Protein AF-A0A7V4JQ71-F1 (afdb_monomer)

pLDDT: mean 85.67, std 14.23, range [43.62, 97.62]

Secondary structure (DSSP, 8-state):
--SEEEETTEEEEEES----TTSBPPP---EE-S------HHHHHHHTTS-TT--EEEEES--HHHHHHHHTTT--SSEEEEE-TTT-HHHHHHT-EETTTTEEPSEEEEE-TTSBEEEEEE-SBTTSPP-HHHHHHHHHTT-

InterPro domains:
  IPR002065 Thiol peroxidase Tpx [NF001808] (31-140)
  IPR002065 Thiol peroxidase Tpx [cd03014] (20-138)
  IPR013740 Redoxin [PF08534] (33-136)
  IPR013766 Thioredoxin domain [PS51352] (1-143)
  IPR036249 Thioredoxin-like superfamily [SSF52833] (4-137)
  IPR050455 Thiol Peroxidase Tpx Subfamily [PTHR43110] (31-142)

Radius of gyration: 14.76 Å; Cα contacts (8 Å, |Δi|>4): 278; chains: 1; bounding box: 35×32×36 Å

Organism: NCBI:txid1295609

Mean predicted aligned error: 5.79 Å

Foldseek 3Di:
DDQWAAEVNHIWGWAADDDDFFDFADDFDWAFDPQQQAAPPPLVVLVVPDDPPDAAEAEKQDDPVVVNVRSVVHGHRGYTYTHCNPPVGNSRHHRQQTPVPRIGFDKDWDAAPVRGTHDIDGHRYRPDHDDSVVNSVSVVVRD

Structure (mmCIF, N/CA/C/O backbone):
data_AF-A0A7V4JQ71-F1
#
_entry.id   AF-A0A7V4JQ71-F1
#
loop_
_atom_site.group_PDB
_atom_site.id
_atom_site.type_symbol
_atom_site.label_atom_id
_atom_site.label_alt_id
_atom_site.label_comp_id
_atom_site.label_asym_id
_atom_site.label_entity_id
_atom_site.label_seq_id
_atom_site.pdbx_PDB_ins_code
_atom_site.Cartn_x
_atom_site.Cartn_y
_atom_site.Cartn_z
_atom_site.occupancy
_atom_site.B_iso_or_equiv
_atom_site.auth_seq_id
_atom_site.auth_comp_id
_atom_site.auth_asym_id
_atom_site.auth_atom_id
_atom_site.pdbx_PDB_model_num
ATOM 1 N N . MET A 1 1 ? -1.756 12.437 -4.250 1.00 79.81 1 MET A N 1
ATOM 2 C CA . MET A 1 1 ? -0.695 11.439 -4.505 1.00 79.81 1 MET A CA 1
ATOM 3 C C . MET A 1 1 ? 0.311 11.892 -5.562 1.00 79.81 1 MET A C 1
ATOM 5 O O . MET A 1 1 ? -0.052 12.719 -6.399 1.00 79.81 1 MET A O 1
ATOM 9 N N . ALA A 1 2 ? 1.544 11.372 -5.516 1.00 80.56 2 ALA A N 1
ATOM 10 C CA . ALA A 1 2 ? 2.593 11.596 -6.520 1.00 80.56 2 ALA A CA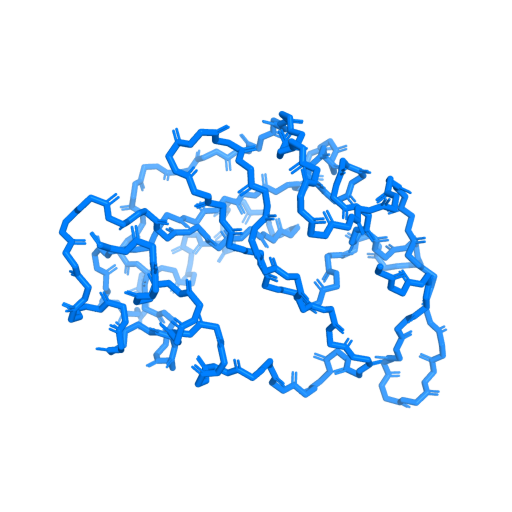 1
ATOM 11 C C . ALA A 1 2 ? 2.335 10.793 -7.814 1.00 80.56 2 ALA A C 1
ATOM 13 O O . ALA A 1 2 ? 1.534 9.864 -7.804 1.00 80.56 2 ALA A O 1
ATOM 14 N N . ARG A 1 3 ? 2.989 11.170 -8.925 1.00 90.06 3 ARG A N 1
ATOM 15 C CA . ARG A 1 3 ? 2.986 10.417 -10.203 1.00 90.06 3 ARG A CA 1
ATOM 16 C C . ARG A 1 3 ? 4.333 9.786 -10.548 1.00 90.06 3 ARG A C 1
ATOM 18 O O . ARG A 1 3 ? 4.428 9.042 -11.514 1.00 90.06 3 ARG A O 1
ATOM 25 N N . VAL A 1 4 ? 5.360 10.125 -9.783 1.00 92.50 4 VAL A N 1
ATOM 26 C CA . VAL A 1 4 ? 6.725 9.653 -9.971 1.00 92.50 4 VAL A CA 1
ATOM 27 C C . VAL A 1 4 ? 7.274 9.322 -8.595 1.00 92.50 4 VAL A C 1
ATOM 29 O O . VAL A 1 4 ? 7.006 10.044 -7.630 1.00 92.50 4 VAL A O 1
ATOM 32 N N . VAL A 1 5 ? 8.011 8.227 -8.527 1.00 95.00 5 VAL A N 1
ATOM 33 C CA . VAL A 1 5 ? 8.832 7.820 -7.384 1.00 95.00 5 VAL A CA 1
ATOM 34 C C . VAL A 1 5 ? 10.227 7.511 -7.897 1.00 95.00 5 VAL A C 1
ATOM 36 O O . VAL A 1 5 ? 10.412 7.294 -9.088 1.00 95.00 5 VAL A O 1
ATOM 39 N N . ASN A 1 6 ? 11.208 7.484 -7.012 1.00 95.06 6 ASN A N 1
ATOM 40 C CA . ASN A 1 6 ? 12.586 7.200 -7.358 1.00 95.06 6 ASN A CA 1
ATOM 41 C C . ASN A 1 6 ? 12.978 5.799 -6.888 1.00 95.06 6 ASN A C 1
ATOM 43 O O . ASN A 1 6 ? 12.526 5.326 -5.840 1.00 95.06 6 ASN A O 1
ATOM 47 N N . PHE A 1 7 ? 13.842 5.152 -7.662 1.00 93.25 7 PHE A N 1
ATOM 48 C CA . PHE A 1 7 ? 14.583 3.973 -7.245 1.00 93.25 7 PHE A CA 1
ATOM 49 C C . PHE A 1 7 ? 16.072 4.250 -7.411 1.00 93.25 7 PHE A C 1
ATOM 51 O O . PHE A 1 7 ? 16.572 4.367 -8.535 1.00 93.25 7 PHE A O 1
ATOM 58 N N . GLN A 1 8 ? 16.768 4.392 -6.283 1.00 92.50 8 GLN A N 1
ATOM 59 C CA . GLN A 1 8 ? 18.182 4.778 -6.253 1.00 92.50 8 GLN A CA 1
ATOM 60 C C . GLN A 1 8 ? 18.437 6.074 -7.043 1.00 92.50 8 GLN A C 1
ATOM 62 O O . GLN A 1 8 ? 19.388 6.176 -7.816 1.00 92.50 8 GLN A O 1
ATOM 67 N N . GLY A 1 9 ? 17.542 7.055 -6.885 1.00 92.38 9 GLY A N 1
ATOM 68 C CA . GLY A 1 9 ? 17.611 8.339 -7.589 1.00 92.38 9 GLY A CA 1
ATOM 69 C C . GLY A 1 9 ? 17.117 8.333 -9.042 1.00 92.38 9 GLY A C 1
ATOM 70 O O . GLY A 1 9 ? 16.970 9.411 -9.615 1.00 92.38 9 GLY A O 1
ATOM 71 N N . ASN A 1 10 ? 16.809 7.173 -9.632 1.00 94.94 10 ASN A N 1
ATOM 72 C CA . ASN A 1 10 ? 16.232 7.103 -10.977 1.00 94.94 10 ASN A CA 1
ATOM 73 C C . ASN A 1 10 ? 14.706 7.258 -10.917 1.00 94.94 10 ASN A C 1
ATOM 75 O O . ASN A 1 10 ? 14.071 6.509 -10.169 1.00 94.94 10 ASN A O 1
ATOM 79 N N . PRO A 1 11 ? 14.101 8.176 -11.690 1.00 96.31 11 PRO A N 1
ATOM 80 C CA . PRO A 1 11 ? 12.657 8.375 -11.679 1.00 96.31 11 PRO A CA 1
ATOM 81 C C . PRO A 1 11 ? 11.925 7.205 -12.347 1.00 96.31 11 PRO A C 1
ATOM 83 O O . PRO A 1 11 ? 12.343 6.708 -13.390 1.00 96.31 11 PRO A O 1
ATOM 86 N N . LEU A 1 12 ? 10.805 6.807 -11.750 1.00 96.38 12 LEU A N 1
ATOM 87 C CA . LEU A 1 12 ? 9.900 5.749 -12.191 1.00 96.38 12 LEU A CA 1
ATOM 88 C C . LEU A 1 12 ? 8.456 6.251 -12.168 1.00 96.38 12 LEU A C 1
ATOM 90 O O . LEU A 1 12 ? 8.047 6.979 -11.256 1.00 96.38 12 LEU A O 1
ATOM 94 N N . THR A 1 13 ? 7.672 5.842 -13.158 1.00 96.69 13 THR A N 1
ATOM 95 C CA . THR A 1 13 ? 6.328 6.362 -13.404 1.00 96.69 13 THR A CA 1
ATOM 96 C C . THR A 1 13 ? 5.276 5.534 -12.679 1.00 96.69 13 THR A C 1
ATOM 98 O O . THR A 1 13 ? 5.223 4.312 -12.810 1.00 96.69 13 THR A O 1
ATOM 101 N N . LEU A 1 14 ? 4.383 6.209 -11.953 1.00 95.62 14 LEU A N 1
ATOM 102 C CA . LEU A 1 14 ? 3.202 5.585 -11.364 1.00 95.62 14 LEU A CA 1
ATOM 103 C C . LEU A 1 14 ? 2.001 5.681 -12.304 1.00 95.62 14 LEU A C 1
ATOM 105 O O . LEU A 1 14 ? 1.678 6.762 -12.808 1.00 95.62 14 LEU A O 1
ATOM 109 N N . VAL A 1 15 ? 1.300 4.564 -12.477 1.00 94.31 15 VAL A N 1
ATOM 110 C CA . VAL A 1 15 ? 0.065 4.468 -13.262 1.00 94.31 15 VAL A CA 1
ATOM 111 C C . VAL A 1 15 ? -1.135 4.174 -12.372 1.00 94.31 15 VAL A C 1
ATOM 113 O O . VAL A 1 15 ? -1.007 3.628 -11.278 1.00 94.31 15 VAL A O 1
ATOM 116 N N . GLY A 1 16 ? -2.317 4.552 -12.862 1.00 90.50 16 GLY A N 1
ATOM 117 C CA . GLY A 1 16 ? -3.586 4.353 -12.172 1.00 90.50 16 GLY A CA 1
ATOM 118 C C . GLY A 1 16 ? -4.257 5.645 -11.706 1.00 90.50 16 GLY A C 1
ATOM 119 O O . GLY A 1 16 ? -3.902 6.756 -12.120 1.00 90.50 16 GLY A O 1
ATOM 120 N N . LYS A 1 17 ? -5.285 5.500 -10.865 1.00 90.06 17 LYS A N 1
ATOM 121 C CA . LYS A 1 17 ? -6.086 6.631 -10.374 1.00 90.06 17 LYS A CA 1
ATOM 122 C C . LYS A 1 17 ? -5.321 7.429 -9.319 1.00 90.06 17 LYS A C 1
ATOM 124 O O . LYS A 1 17 ? -4.706 6.882 -8.414 1.00 90.06 17 LYS A O 1
ATOM 129 N N . LYS A 1 18 ? -5.402 8.759 -9.397 1.00 91.00 18 LYS A N 1
ATOM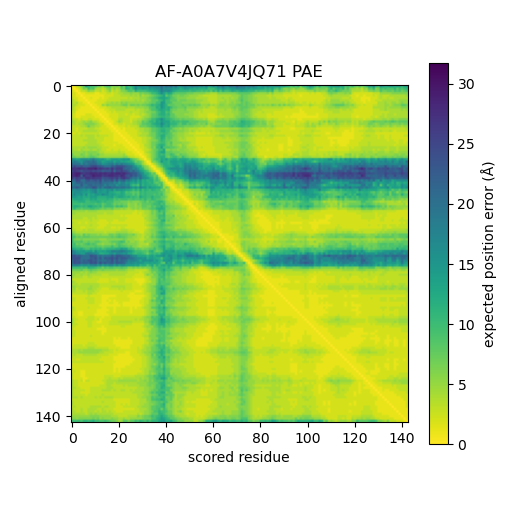 130 C CA . LYS A 1 18 ? -4.811 9.650 -8.390 1.00 91.00 18 LYS A CA 1
ATOM 131 C C . LYS A 1 18 ? -5.787 9.832 -7.230 1.00 91.00 18 LYS A C 1
ATOM 133 O O . LYS A 1 18 ? -6.702 10.642 -7.340 1.00 91.00 18 LYS A O 1
ATOM 138 N N . LEU A 1 19 ? -5.542 9.130 -6.130 1.00 95.06 19 LEU A N 1
ATOM 139 C CA . LEU A 1 19 ? -6.348 9.239 -4.915 1.00 95.06 19 LEU A CA 1
ATOM 140 C C . LEU A 1 19 ? -5.924 10.427 -4.032 1.00 95.06 19 LEU A C 1
ATOM 142 O O . LEU A 1 19 ? -4.767 10.893 -4.056 1.00 95.06 19 LEU A O 1
ATOM 146 N N . LYS A 1 20 ? -6.878 10.914 -3.238 1.00 95.56 20 LYS A N 1
ATOM 147 C CA . LYS A 1 20 ? -6.686 11.887 -2.155 1.00 95.56 20 LYS A CA 1
ATOM 148 C C . LYS A 1 20 ? -7.432 11.437 -0.895 1.00 95.56 20 LYS A C 1
ATOM 150 O O . LYS A 1 20 ? -8.372 10.652 -0.948 1.00 95.56 20 LYS A O 1
ATOM 155 N N . VAL A 1 21 ? -6.998 11.960 0.249 1.00 96.00 21 VAL A N 1
ATOM 156 C CA . VAL A 1 21 ? -7.717 11.789 1.518 1.00 96.00 21 VAL A CA 1
ATOM 157 C C . VAL A 1 21 ? -9.142 12.333 1.365 1.00 96.00 21 VAL A C 1
ATOM 159 O O . VAL A 1 21 ? -9.336 13.410 0.798 1.00 96.00 21 VAL A O 1
ATOM 162 N N . GLY A 1 22 ? -10.120 11.572 1.853 1.00 96.31 22 GLY A N 1
ATOM 163 C CA . GLY A 1 22 ? -11.553 11.832 1.718 1.00 96.31 22 GLY A CA 1
ATOM 164 C C . GLY A 1 22 ? -12.224 11.124 0.537 1.00 96.31 22 GLY A C 1
ATOM 165 O O . GLY A 1 22 ? -13.450 11.062 0.510 1.00 96.31 22 GLY A O 1
ATOM 166 N N . ASP A 1 23 ? -11.464 10.569 -0.414 1.00 97.44 23 ASP A N 1
ATOM 167 C CA . ASP A 1 23 ? -12.043 9.728 -1.465 1.00 97.44 23 ASP A CA 1
ATOM 168 C C . ASP A 1 23 ? -12.526 8.388 -0.888 1.00 97.44 23 ASP A C 1
ATOM 170 O O . ASP A 1 23 ? -11.996 7.897 0.115 1.00 97.44 23 ASP A O 1
ATOM 174 N N . LYS A 1 24 ? -13.503 7.767 -1.559 1.00 97.56 24 LYS A N 1
ATOM 175 C CA . LYS A 1 24 ? -13.841 6.364 -1.307 1.00 97.56 24 LYS A CA 1
ATOM 176 C C . LYS A 1 24 ? -12.720 5.456 -1.800 1.00 97.56 24 LYS A C 1
ATOM 178 O O . LYS A 1 24 ? -12.181 5.666 -2.891 1.00 97.56 24 LYS A O 1
ATOM 183 N N . ALA A 1 25 ? -12.384 4.464 -0.987 1.00 96.69 25 ALA A N 1
ATOM 184 C CA . ALA A 1 25 ? -11.457 3.405 -1.328 1.00 96.69 25 ALA A CA 1
ATOM 185 C C . ALA A 1 25 ? -11.996 2.644 -2.553 1.00 96.69 25 ALA A C 1
ATOM 187 O O . ALA A 1 25 ? -13.135 2.181 -2.526 1.00 96.69 25 ALA A O 1
ATOM 188 N N . PRO A 1 26 ? -11.235 2.566 -3.655 1.00 96.75 26 PRO A N 1
ATOM 189 C CA . PRO A 1 26 ? -11.653 1.788 -4.812 1.00 96.75 26 PRO A CA 1
ATOM 190 C C . PRO A 1 26 ? -11.665 0.289 -4.509 1.00 96.75 26 PRO A C 1
ATOM 192 O O . PRO A 1 26 ? -10.746 -0.211 -3.867 1.00 96.75 26 PRO A O 1
ATOM 195 N N . ASP A 1 27 ? -12.618 -0.441 -5.082 1.00 95.19 27 ASP A N 1
ATOM 196 C CA . ASP A 1 27 ? -12.563 -1.903 -5.092 1.00 95.19 27 ASP A CA 1
ATOM 197 C C . ASP A 1 27 ? -11.384 -2.414 -5.930 1.00 95.19 27 ASP A C 1
ATOM 199 O O . ASP A 1 27 ? -10.992 -1.814 -6.940 1.00 95.19 27 ASP A O 1
ATOM 203 N N . PHE A 1 28 ? -10.843 -3.562 -5.529 1.00 94.69 28 PHE A N 1
ATOM 204 C CA . PHE A 1 28 ? -9.768 -4.252 -6.233 1.00 94.69 28 PHE A CA 1
ATOM 205 C C . PHE A 1 28 ? -9.886 -5.769 -6.081 1.00 94.69 28 PHE A C 1
ATOM 207 O O . PHE A 1 28 ? -10.467 -6.278 -5.124 1.00 94.69 28 PHE A O 1
ATOM 214 N N . VAL A 1 29 ? -9.306 -6.495 -7.036 1.00 92.31 29 VAL A N 1
ATOM 215 C CA . VAL A 1 29 ? -9.271 -7.961 -7.041 1.00 92.31 29 VAL A CA 1
ATOM 216 C C . VAL A 1 29 ? -7.827 -8.424 -6.938 1.00 92.31 29 VAL A C 1
ATOM 218 O O . VAL A 1 29 ? -7.025 -8.190 -7.838 1.00 92.31 29 VAL A O 1
ATOM 221 N N . VAL A 1 30 ? -7.513 -9.119 -5.851 1.00 91.00 30 VAL A N 1
ATOM 222 C CA . VAL A 1 30 ? -6.193 -9.696 -5.580 1.00 91.00 30 VAL A CA 1
ATOM 223 C C . VAL A 1 30 ? -6.327 -11.183 -5.296 1.00 91.00 30 VAL A C 1
ATOM 225 O O . VAL A 1 30 ? -7.400 -11.678 -4.947 1.00 91.00 30 VAL A O 1
ATOM 228 N N . LEU A 1 31 ? -5.230 -11.908 -5.476 1.00 84.00 31 LEU A N 1
ATOM 229 C CA . LEU A 1 31 ? -5.140 -13.298 -5.073 1.00 84.00 31 LEU A CA 1
ATOM 230 C C . LEU A 1 31 ? -4.807 -13.352 -3.585 1.00 84.00 31 LEU A C 1
ATOM 232 O O . LEU A 1 31 ? -3.780 -12.828 -3.152 1.00 84.00 31 LEU A O 1
ATOM 236 N N . ASP A 1 32 ? -5.695 -13.986 -2.833 1.00 71.56 32 ASP A N 1
ATOM 237 C CA . ASP A 1 32 ? -5.523 -14.239 -1.411 1.00 71.56 32 ASP A CA 1
ATOM 238 C C . ASP A 1 32 ? -4.931 -15.637 -1.199 1.00 71.56 32 ASP A C 1
ATOM 240 O O . ASP A 1 32 ? -5.233 -16.582 -1.935 1.00 71.56 32 ASP A O 1
ATOM 244 N N . ILE A 1 33 ? -4.103 -15.756 -0.174 1.00 62.84 33 ILE A N 1
ATOM 245 C CA . ILE A 1 33 ? -3.684 -17.027 0.408 1.00 62.84 33 ILE A CA 1
ATOM 246 C C . ILE A 1 33 ? -4.237 -17.053 1.832 1.00 62.84 33 ILE A C 1
ATOM 248 O O . ILE A 1 33 ? -4.123 -16.046 2.533 1.00 62.84 33 ILE A O 1
ATOM 252 N N . PRO A 1 34 ? -4.834 -18.172 2.288 1.00 55.69 34 PRO A N 1
ATOM 253 C CA . PRO A 1 34 ? -5.337 -18.270 3.654 1.00 55.69 34 PRO A CA 1
ATOM 254 C C . PRO A 1 34 ? -4.250 -17.818 4.622 1.00 55.69 34 PRO A C 1
ATOM 256 O O . PRO A 1 34 ? -3.100 -18.216 4.441 1.00 55.69 34 PRO A O 1
ATOM 259 N N . VAL A 1 35 ? -4.642 -16.950 5.571 1.00 51.38 35 VAL A N 1
ATOM 260 C CA . VAL A 1 35 ? -3.768 -16.150 6.448 1.00 51.38 35 VAL A CA 1
ATOM 261 C C . VAL A 1 35 ? -2.440 -16.849 6.663 1.00 51.38 35 VAL A C 1
ATOM 263 O O . VAL A 1 35 ? -2.301 -17.786 7.443 1.00 51.38 35 VAL A O 1
ATOM 266 N N . CYS A 1 36 ? -1.478 -16.405 5.880 1.00 50.47 36 CYS A N 1
ATOM 267 C CA . CYS A 1 36 ? -0.138 -16.917 5.928 1.00 50.47 36 CYS A CA 1
ATOM 268 C C . CYS A 1 36 ? 0.468 -16.368 7.234 1.00 50.47 36 CYS A C 1
ATOM 270 O O . CYS A 1 36 ? 0.294 -15.182 7.523 1.00 50.47 36 CYS A O 1
ATOM 272 N N . ASP A 1 37 ? 1.120 -17.210 8.040 1.00 45.38 37 ASP A N 1
ATOM 273 C CA . ASP A 1 37 ? 1.716 -16.864 9.348 1.00 45.38 37 ASP A CA 1
ATOM 274 C C . ASP A 1 37 ? 2.960 -15.942 9.163 1.00 45.38 37 ASP A C 1
ATOM 276 O O . ASP A 1 37 ? 4.109 -16.288 9.447 1.00 45.38 37 ASP A O 1
ATOM 280 N N . ILE A 1 38 ? 2.743 -14.765 8.556 1.00 49.50 38 ILE A N 1
ATOM 281 C CA . ILE A 1 38 ? 3.728 -13.813 8.030 1.00 49.50 38 ILE A CA 1
ATOM 282 C C . ILE A 1 38 ? 4.147 -12.769 9.055 1.00 49.50 38 ILE A C 1
ATOM 284 O O . ILE A 1 38 ? 3.396 -11.850 9.390 1.00 49.50 38 ILE A O 1
ATOM 288 N N . GLN A 1 39 ? 5.439 -12.773 9.390 1.00 43.62 39 GLN A N 1
ATOM 289 C CA . GLN A 1 39 ? 6.127 -11.725 10.152 1.00 43.62 39 GLN A CA 1
ATOM 290 C C . GLN A 1 39 ? 6.912 -10.748 9.276 1.00 43.62 39 GLN A C 1
ATOM 292 O O . GLN A 1 39 ? 8.085 -10.936 8.969 1.00 43.62 39 GLN A O 1
ATOM 297 N N . ALA A 1 40 ? 6.290 -9.604 8.994 1.00 48.06 40 ALA A N 1
ATOM 298 C CA . ALA A 1 40 ? 6.972 -8.360 8.654 1.00 48.06 40 ALA A CA 1
ATOM 299 C C . ALA A 1 40 ? 7.355 -7.613 9.955 1.00 48.06 40 ALA A C 1
ATOM 301 O O . ALA A 1 40 ? 6.540 -6.936 10.573 1.00 48.06 40 ALA A O 1
ATOM 302 N N . ARG A 1 41 ? 8.606 -7.733 10.415 1.00 55.41 41 ARG A N 1
ATOM 303 C CA . ARG A 1 41 ? 8.998 -7.393 11.805 1.00 55.41 41 ARG A CA 1
ATOM 304 C C . ARG A 1 41 ? 8.760 -5.949 12.285 1.00 55.41 41 ARG A C 1
ATOM 306 O O . ARG A 1 41 ? 8.634 -5.757 13.484 1.00 55.41 41 ARG A O 1
ATOM 313 N N . ARG A 1 42 ? 8.688 -4.931 11.414 1.00 57.28 42 ARG A N 1
ATOM 314 C CA . ARG A 1 42 ? 8.666 -3.512 11.854 1.00 57.28 42 ARG A CA 1
ATOM 315 C C . ARG A 1 42 ? 7.286 -2.852 11.943 1.00 57.28 42 ARG A C 1
ATOM 317 O O . ARG A 1 42 ? 7.095 -2.019 12.818 1.00 57.28 42 ARG A O 1
ATOM 324 N N . PHE A 1 43 ? 6.321 -3.223 11.096 1.00 59.38 43 PHE A N 1
ATOM 325 C CA . PHE A 1 43 ? 4.934 -2.738 11.242 1.00 59.38 43 PHE A CA 1
ATOM 326 C C . PHE A 1 43 ? 4.178 -3.546 12.310 1.00 59.38 43 PHE A C 1
ATOM 328 O O . PHE A 1 43 ? 3.225 -3.064 12.923 1.00 59.38 43 PHE A O 1
ATOM 335 N N . ASN A 1 44 ? 4.631 -4.779 12.561 1.00 57.66 44 ASN A N 1
ATOM 336 C CA . ASN A 1 44 ? 3.797 -5.767 13.221 1.00 57.66 44 ASN A CA 1
ATOM 337 C C . ASN A 1 44 ? 3.776 -5.685 14.757 1.00 57.66 44 ASN A C 1
ATOM 339 O O . ASN A 1 44 ? 2.760 -6.026 15.352 1.00 57.66 44 ASN A O 1
ATOM 343 N N . GLU A 1 45 ? 4.828 -5.204 15.424 1.00 65.06 45 GLU A N 1
ATOM 344 C CA . GLU A 1 45 ? 4.792 -5.026 16.890 1.00 65.06 45 GLU A CA 1
ATOM 345 C C . GLU A 1 45 ? 3.807 -3.932 17.316 1.00 65.06 45 GLU A C 1
ATOM 347 O O . GLU A 1 45 ? 3.142 -4.041 18.347 1.00 65.06 45 GLU A O 1
ATOM 352 N N . ALA A 1 46 ? 3.699 -2.875 16.511 1.00 66.12 46 ALA A N 1
ATOM 353 C CA . ALA A 1 46 ? 2.731 -1.814 16.739 1.00 66.12 46 ALA A CA 1
ATOM 354 C C . ALA A 1 46 ? 1.315 -2.266 16.364 1.00 66.12 46 ALA A C 1
ATOM 356 O O . ALA A 1 46 ? 0.377 -2.022 17.120 1.00 66.12 46 ALA A O 1
ATOM 357 N N . ALA A 1 47 ? 1.182 -2.995 15.254 1.00 65.69 47 ALA A N 1
ATOM 358 C CA . ALA A 1 47 ? -0.065 -3.619 14.833 1.00 65.69 47 ALA A CA 1
ATOM 359 C C . ALA A 1 47 ? -0.640 -4.607 15.855 1.00 65.69 47 ALA A C 1
ATOM 361 O O . ALA A 1 47 ? -1.842 -4.627 16.089 1.00 65.69 47 ALA A O 1
ATOM 362 N N . ALA A 1 48 ? 0.209 -5.416 16.495 1.00 67.62 48 ALA A N 1
ATOM 363 C CA . ALA A 1 48 ? -0.219 -6.386 17.499 1.00 67.62 48 ALA A CA 1
ATOM 364 C C . ALA A 1 48 ? -0.843 -5.731 18.746 1.00 67.62 48 ALA A C 1
ATOM 366 O O . ALA A 1 48 ? -1.510 -6.413 19.518 1.00 67.62 48 ALA A O 1
ATOM 367 N N . LYS A 1 49 ? -0.653 -4.421 18.939 1.00 75.75 49 LYS A N 1
ATOM 368 C CA . LYS A 1 49 ? -1.269 -3.640 20.021 1.00 75.75 49 LYS A CA 1
ATOM 369 C C . LYS A 1 49 ? -2.571 -2.955 19.598 1.00 75.75 49 LYS A C 1
ATOM 371 O O . LYS A 1 49 ? -3.189 -2.298 20.430 1.00 75.75 49 LYS A O 1
ATOM 376 N N . LEU A 1 50 ? -2.964 -3.063 18.328 1.00 80.19 50 LEU A N 1
ATOM 377 C CA . LEU A 1 50 ? -4.223 -2.514 17.836 1.00 80.19 50 LEU A CA 1
ATOM 378 C C . LEU A 1 50 ? -5.395 -3.452 18.184 1.00 80.19 50 LEU A C 1
ATOM 380 O O . LEU A 1 50 ? -5.178 -4.662 18.363 1.00 80.19 50 LEU A O 1
ATOM 384 N N . PRO A 1 51 ? -6.620 -2.909 18.309 1.00 83.06 51 PRO A N 1
ATOM 385 C CA . PRO A 1 51 ? -7.810 -3.718 18.550 1.00 83.06 51 PRO A CA 1
ATOM 386 C C . PRO A 1 51 ? -8.080 -4.705 17.401 1.00 83.06 51 PRO A C 1
ATOM 388 O O . PRO A 1 51 ? -7.604 -4.518 16.282 1.00 83.06 51 PRO A O 1
ATOM 391 N N . ASP A 1 52 ? -8.831 -5.774 17.688 1.00 80.81 52 ASP A N 1
ATOM 392 C CA . ASP A 1 52 ? -9.097 -6.877 16.743 1.00 80.81 52 ASP A CA 1
ATOM 393 C C . ASP A 1 52 ? -9.878 -6.468 15.486 1.00 80.81 52 ASP A C 1
ATOM 395 O O . ASP A 1 52 ? -9.857 -7.186 14.488 1.00 80.81 52 ASP A O 1
ATOM 399 N N . ASP A 1 53 ? -10.565 -5.327 15.516 1.00 85.88 53 ASP A N 1
ATOM 400 C CA . ASP A 1 53 ? -11.329 -4.810 14.383 1.00 85.88 53 ASP A CA 1
ATOM 401 C C . ASP A 1 53 ? -10.460 -4.087 13.338 1.00 85.88 53 ASP A C 1
ATOM 403 O O . ASP A 1 53 ? -10.945 -3.769 12.250 1.00 85.88 53 ASP A O 1
ATOM 407 N N . VAL A 1 54 ? -9.168 -3.877 13.617 1.00 88.50 54 VAL A N 1
ATOM 408 C CA . VAL A 1 54 ? -8.211 -3.352 12.639 1.00 88.50 54 VAL A CA 1
ATOM 409 C C . VAL A 1 54 ? -7.654 -4.485 11.783 1.00 88.50 54 VAL A C 1
ATOM 411 O O . VAL A 1 54 ? -6.883 -5.329 12.241 1.00 88.50 54 VAL A O 1
ATOM 414 N N . VAL A 1 55 ? -7.977 -4.455 10.491 1.00 88.50 55 VAL A N 1
ATOM 415 C CA . VAL A 1 55 ? -7.437 -5.394 9.501 1.00 88.50 55 VAL A CA 1
ATOM 416 C C . VAL A 1 55 ? -6.210 -4.794 8.823 1.00 88.50 55 VAL A C 1
ATOM 418 O O . VAL A 1 55 ? -6.256 -3.684 8.298 1.00 88.50 55 VAL A O 1
ATOM 421 N N . ILE A 1 56 ? -5.114 -5.553 8.781 1.00 86.56 56 ILE A N 1
ATOM 422 C CA . ILE A 1 56 ? -3.868 -5.135 8.130 1.00 86.56 56 ILE A CA 1
ATOM 423 C C . ILE A 1 56 ? -3.616 -6.010 6.913 1.00 86.56 56 ILE A C 1
ATOM 425 O O . ILE A 1 56 ? -3.631 -7.238 7.005 1.00 86.56 56 ILE A O 1
ATOM 429 N N . MET A 1 57 ? -3.362 -5.357 5.781 1.00 88.50 57 MET A N 1
ATOM 430 C CA . MET A 1 57 ? -3.119 -5.996 4.493 1.00 88.50 57 MET A CA 1
ATOM 431 C C . MET A 1 57 ? -1.766 -5.553 3.938 1.00 88.50 57 MET A C 1
ATOM 433 O O . MET A 1 57 ? -1.491 -4.358 3.844 1.00 88.50 57 MET A O 1
ATOM 437 N N . ASN A 1 58 ? -0.931 -6.514 3.556 1.00 88.31 58 ASN A N 1
ATOM 438 C CA . ASN A 1 58 ? 0.272 -6.279 2.767 1.00 88.31 58 ASN A CA 1
ATOM 439 C C . ASN A 1 58 ? 0.027 -6.802 1.351 1.00 88.31 58 ASN A C 1
ATOM 441 O O . ASN A 1 58 ? -0.280 -7.977 1.168 1.00 88.31 58 ASN A O 1
ATOM 445 N N . ILE A 1 59 ? 0.138 -5.922 0.362 1.00 92.25 59 ILE A N 1
ATOM 446 C CA . ILE A 1 59 ? -0.161 -6.227 -1.035 1.00 92.25 59 ILE A CA 1
ATOM 447 C C . ILE A 1 59 ? 1.117 -6.028 -1.840 1.00 92.25 59 ILE A C 1
ATOM 449 O O . ILE A 1 59 ? 1.748 -4.973 -1.750 1.00 92.25 59 ILE A O 1
ATOM 453 N N . SER A 1 60 ? 1.498 -7.027 -2.632 1.00 92.44 60 SER A N 1
ATOM 454 C CA . SER A 1 60 ? 2.657 -6.946 -3.524 1.00 92.44 60 SER A CA 1
ATOM 455 C C . SER A 1 60 ? 2.376 -7.592 -4.882 1.00 92.44 60 SER A C 1
ATOM 457 O O . SER A 1 60 ? 1.315 -8.170 -5.106 1.00 92.44 60 SER A O 1
ATOM 459 N N . MET A 1 61 ? 3.331 -7.492 -5.811 1.00 94.50 61 MET A N 1
ATOM 460 C CA . MET A 1 61 ? 3.287 -8.202 -7.101 1.00 94.50 61 MET A CA 1
ATOM 461 C C . MET A 1 61 ? 3.963 -9.577 -7.033 1.00 94.50 61 MET A C 1
ATOM 463 O O . MET A 1 61 ? 4.196 -10.199 -8.069 1.00 94.50 61 MET A O 1
ATOM 467 N N . ASP A 1 62 ? 4.304 -10.054 -5.833 1.00 90.56 62 ASP A N 1
ATOM 468 C CA . ASP A 1 62 ? 4.940 -11.355 -5.670 1.00 90.56 62 ASP A CA 1
ATOM 469 C C . ASP A 1 62 ? 3.956 -12.473 -5.999 1.00 90.56 62 ASP A C 1
ATOM 471 O O . ASP A 1 62 ? 2.753 -12.386 -5.745 1.00 90.56 62 ASP A O 1
ATOM 475 N N . LEU A 1 63 ? 4.476 -13.556 -6.565 1.00 89.19 63 LEU A N 1
ATOM 476 C CA . LEU A 1 63 ? 3.694 -14.754 -6.830 1.00 89.19 63 LEU A CA 1
ATOM 477 C C . LEU A 1 63 ? 3.398 -15.474 -5.510 1.00 89.19 63 LEU A C 1
ATOM 479 O O . LEU A 1 63 ? 4.215 -15.445 -4.589 1.00 89.19 63 LEU A O 1
ATOM 483 N N . LEU A 1 64 ? 2.257 -16.164 -5.431 1.00 83.06 64 LEU A N 1
ATOM 484 C CA . LEU A 1 64 ? 1.807 -16.813 -4.191 1.00 83.06 64 LEU A CA 1
ATOM 485 C C . LEU A 1 64 ? 2.875 -17.741 -3.592 1.00 83.06 64 LEU A C 1
ATOM 487 O O . LEU A 1 64 ? 3.104 -17.697 -2.393 1.00 83.06 64 LEU A O 1
ATOM 491 N N . PHE A 1 65 ? 3.630 -18.473 -4.419 1.00 81.31 65 PHE A N 1
ATOM 492 C CA . PHE A 1 65 ? 4.726 -19.331 -3.946 1.00 81.31 65 PHE A CA 1
ATOM 493 C C . PHE A 1 65 ? 5.867 -18.565 -3.255 1.00 81.31 65 PHE A C 1
ATOM 495 O O . PHE A 1 65 ? 6.549 -19.108 -2.386 1.00 81.31 65 PHE A O 1
ATOM 502 N N . ALA A 1 66 ? 6.142 -17.328 -3.676 1.00 82.38 66 ALA A N 1
ATOM 503 C CA . ALA A 1 66 ? 7.192 -16.499 -3.094 1.00 82.38 66 ALA A CA 1
ATOM 504 C C . ALA A 1 66 ? 6.710 -15.918 -1.766 1.00 82.38 66 ALA A C 1
ATOM 506 O O . ALA A 1 66 ? 7.462 -15.913 -0.791 1.00 82.38 66 ALA A O 1
ATOM 507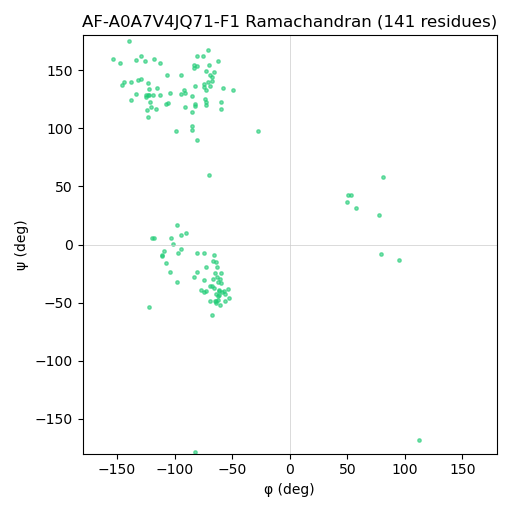 N N . ILE A 1 67 ? 5.434 -15.525 -1.724 1.00 78.00 67 ILE A N 1
ATOM 508 C CA . ILE A 1 67 ? 4.768 -15.106 -0.498 1.00 78.00 67 ILE A CA 1
ATOM 509 C C . ILE A 1 67 ? 4.764 -16.266 0.504 1.00 78.00 67 ILE A C 1
ATOM 511 O O . ILE A 1 67 ? 5.291 -16.087 1.592 1.00 78.00 67 ILE A O 1
ATOM 515 N N . GLU A 1 68 ? 4.308 -17.467 0.133 1.00 74.56 68 GLU A N 1
ATOM 516 C CA . GLU A 1 68 ? 4.303 -18.667 0.992 1.00 74.56 68 GLU A CA 1
ATOM 517 C C . GLU A 1 68 ? 5.682 -18.972 1.595 1.00 74.56 68 GLU A C 1
ATOM 519 O O . GLU A 1 68 ? 5.815 -19.200 2.800 1.00 74.56 68 GLU A O 1
ATOM 524 N N . LYS A 1 69 ? 6.739 -18.927 0.772 1.00 74.00 69 LYS A N 1
ATOM 525 C CA . LYS A 1 69 ? 8.119 -19.096 1.251 1.00 74.00 69 LYS A CA 1
ATOM 526 C C . LYS A 1 69 ? 8.519 -18.016 2.252 1.00 74.00 69 LYS A C 1
ATOM 528 O O . LYS A 1 69 ? 9.190 -18.327 3.234 1.00 74.00 69 LYS A O 1
ATOM 533 N N . PHE A 1 70 ? 8.118 -16.770 2.012 1.00 67.75 70 PHE A N 1
ATOM 534 C CA . PHE A 1 70 ? 8.350 -15.668 2.938 1.00 67.75 70 PHE A CA 1
ATOM 535 C C . PHE A 1 70 ? 7.596 -15.883 4.263 1.00 67.75 70 PHE A C 1
ATOM 537 O O . PHE A 1 70 ? 8.200 -15.722 5.326 1.00 67.75 70 PHE A O 1
ATOM 544 N N . CYS A 1 71 ? 6.337 -16.339 4.224 1.00 63.25 71 CYS A N 1
ATOM 545 C CA . CYS A 1 71 ? 5.521 -16.604 5.416 1.00 63.25 71 CYS A CA 1
ATOM 546 C C . CYS A 1 71 ? 6.165 -17.583 6.389 1.00 63.25 71 CYS A C 1
ATOM 548 O O . CYS A 1 71 ? 6.266 -17.300 7.578 1.00 63.25 71 CYS A O 1
ATOM 550 N N . ASN A 1 72 ? 6.655 -18.713 5.879 1.00 59.97 72 ASN A N 1
ATOM 551 C CA . ASN A 1 72 ? 7.121 -19.829 6.707 1.00 59.97 72 ASN A CA 1
ATOM 552 C C . ASN A 1 72 ? 8.372 -19.511 7.549 1.00 59.97 72 ASN A C 1
ATOM 554 O O . ASN A 1 72 ? 8.768 -20.308 8.395 1.00 59.97 72 ASN A O 1
ATOM 558 N N . SER A 1 73 ? 9.014 -18.364 7.321 1.00 54.31 73 SER A N 1
ATOM 559 C CA . SER A 1 73 ? 10.270 -17.969 7.973 1.00 54.31 73 SER A CA 1
ATOM 560 C C . SER A 1 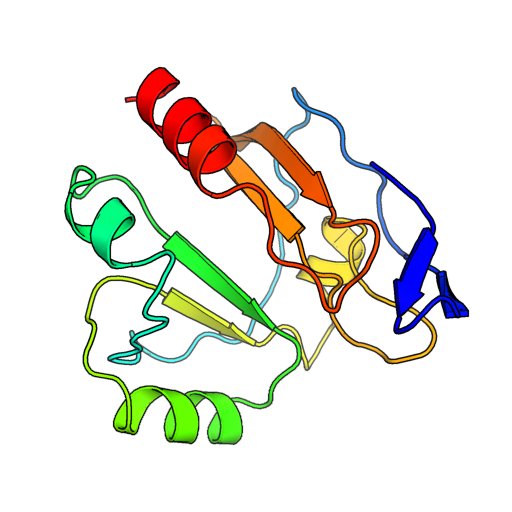73 ? 10.087 -16.964 9.115 1.00 54.31 73 SER A C 1
ATOM 562 O O . SER A 1 73 ? 11.063 -16.514 9.718 1.00 54.31 73 SER A O 1
ATOM 564 N N . ALA A 1 74 ? 8.838 -16.582 9.383 1.00 55.59 74 ALA A N 1
ATOM 565 C CA . ALA A 1 74 ? 8.553 -15.263 9.897 1.00 55.59 74 ALA A CA 1
ATOM 566 C C . ALA A 1 74 ? 7.797 -15.322 11.251 1.00 55.59 74 ALA A C 1
ATOM 568 O O . ALA A 1 74 ? 8.304 -14.757 12.211 1.00 55.59 74 ALA A O 1
ATOM 569 N N . GLY A 1 75 ? 6.661 -16.013 11.408 1.00 54.47 75 GLY A N 1
ATOM 570 C CA . GLY A 1 75 ? 6.013 -16.221 12.723 1.00 54.47 75 GLY A CA 1
ATOM 571 C C . GLY A 1 75 ? 5.158 -15.051 13.240 1.00 54.47 75 GLY A C 1
ATOM 572 O O . GLY A 1 75 ? 5.431 -14.510 14.318 1.00 54.47 75 GLY A O 1
ATOM 573 N N . ILE A 1 76 ? 4.144 -14.634 12.469 1.00 58.16 76 ILE A N 1
ATOM 574 C CA . ILE A 1 76 ? 3.111 -13.656 12.873 1.00 58.16 76 ILE A CA 1
ATOM 575 C C . ILE A 1 76 ? 1.746 -13.980 12.262 1.00 58.16 76 ILE A C 1
ATOM 577 O O . ILE A 1 76 ? 1.599 -14.133 11.061 1.00 58.16 76 ILE A O 1
ATOM 581 N N . ASN A 1 77 ? 0.704 -13.849 13.083 1.00 59.56 77 ASN A N 1
ATOM 582 C CA . ASN A 1 77 ? -0.659 -14.273 12.753 1.00 59.56 77 ASN A CA 1
ATOM 583 C C . ASN A 1 77 ? -1.648 -13.154 12.354 1.00 59.56 77 ASN A C 1
ATOM 585 O O . ASN A 1 77 ? -2.841 -13.419 12.238 1.00 59.56 77 ASN A O 1
ATOM 589 N N . ARG A 1 78 ? -1.214 -11.888 12.214 1.00 70.94 78 ARG A N 1
ATOM 590 C CA . ARG A 1 78 ? -2.131 -10.716 12.200 1.00 70.94 78 ARG A CA 1
ATOM 591 C C . ARG A 1 78 ? -2.129 -9.851 10.933 1.00 70.94 78 ARG A C 1
ATOM 593 O O . ARG A 1 78 ? -2.788 -8.816 10.910 1.00 70.94 78 ARG A O 1
ATOM 600 N N . VAL A 1 79 ? -1.404 -10.249 9.889 1.00 76.88 79 VAL A N 1
ATOM 601 C CA . VAL A 1 79 ? -1.334 -9.506 8.620 1.00 76.88 79 VAL A CA 1
ATOM 602 C C . VAL A 1 79 ? -1.796 -10.406 7.484 1.00 76.88 79 VAL A C 1
ATOM 604 O O . VAL A 1 79 ? -1.210 -11.460 7.256 1.00 76.88 79 VAL A O 1
ATOM 607 N N . LYS A 1 80 ? -2.825 -9.978 6.751 1.00 80.69 80 LYS A N 1
ATOM 608 C CA . LYS A 1 80 ? -3.220 -10.624 5.497 1.00 80.69 80 LYS A CA 1
ATOM 609 C C . LYS A 1 80 ? -2.224 -10.246 4.420 1.00 80.69 80 LYS A C 1
ATOM 611 O O . LYS A 1 80 ? -1.868 -9.072 4.309 1.00 80.69 80 LYS A O 1
ATOM 616 N N . VAL A 1 81 ? -1.792 -11.207 3.617 1.00 83.62 81 VAL A N 1
ATOM 617 C CA . VAL A 1 81 ? -0.848 -10.927 2.536 1.00 83.62 81 VAL A CA 1
ATOM 618 C C . VAL A 1 81 ? -1.406 -11.403 1.222 1.00 83.62 81 VAL A C 1
ATOM 620 O O . VAL A 1 81 ? -1.877 -12.526 1.101 1.00 83.62 81 VAL A O 1
ATOM 623 N N . LEU A 1 82 ? -1.387 -10.485 0.265 1.00 89.12 82 LEU A N 1
ATOM 624 C CA . LEU A 1 82 ? -2.176 -10.539 -0.949 1.00 89.12 82 LEU A CA 1
ATOM 625 C C . LEU A 1 82 ? -1.254 -10.308 -2.146 1.00 89.12 82 LEU A C 1
ATOM 627 O O . LEU A 1 82 ? -0.340 -9.480 -2.098 1.00 89.12 82 LEU A O 1
ATOM 631 N N . SER A 1 83 ? -1.518 -11.024 -3.233 1.00 92.44 83 SER A N 1
ATOM 632 C CA . SER A 1 83 ? -0.800 -10.874 -4.497 1.00 92.44 83 SER A CA 1
ATOM 633 C C . SER A 1 83 ? -1.669 -10.154 -5.521 1.00 92.44 83 SER A C 1
ATOM 635 O 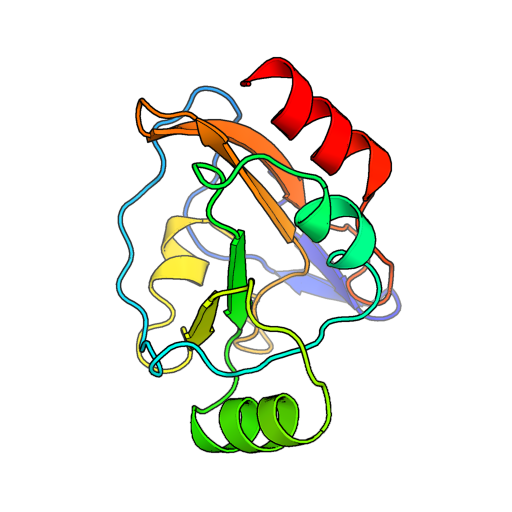O . SER A 1 83 ? -2.733 -10.636 -5.907 1.00 92.44 83 SER A O 1
ATOM 637 N N . ASP A 1 84 ? -1.177 -9.028 -6.023 1.00 95.56 84 ASP A N 1
ATOM 638 C CA . ASP A 1 84 ? -1.767 -8.273 -7.132 1.00 95.56 84 ASP A CA 1
ATOM 639 C C . ASP A 1 84 ? -1.140 -8.647 -8.491 1.00 95.56 84 ASP A C 1
ATOM 641 O O . ASP A 1 84 ? -1.415 -8.021 -9.514 1.00 95.56 84 ASP A O 1
ATOM 645 N N . HIS A 1 85 ? -0.299 -9.692 -8.543 1.00 94.06 85 HIS A N 1
ATOM 646 C CA . HIS A 1 85 ? 0.528 -9.988 -9.722 1.00 94.06 85 HIS A CA 1
ATOM 647 C C . HIS A 1 85 ? -0.283 -10.242 -11.006 1.00 94.06 85 HIS A C 1
ATOM 649 O O . HIS A 1 85 ? 0.195 -9.943 -12.107 1.00 94.06 85 HIS A O 1
ATOM 655 N N . ARG A 1 86 ? -1.485 -10.828 -10.866 1.00 91.94 86 ARG A N 1
ATOM 656 C CA . ARG A 1 86 ? -2.288 -11.337 -11.986 1.00 91.94 86 ARG A CA 1
ATOM 657 C C . ARG A 1 86 ? -2.791 -10.189 -12.854 1.00 91.94 86 ARG A C 1
ATOM 659 O O . ARG A 1 86 ? -2.416 -10.088 -14.021 1.00 91.94 86 ARG A O 1
ATOM 666 N N . ASP A 1 87 ? -3.572 -9.301 -12.246 1.00 94.50 87 ASP A N 1
ATOM 667 C CA . ASP A 1 87 ? -4.310 -8.249 -12.952 1.00 94.50 87 ASP A CA 1
ATOM 668 C C . ASP A 1 87 ? -3.770 -6.838 -12.655 1.00 94.50 87 ASP A C 1
ATOM 670 O O . ASP A 1 87 ? -4.157 -5.882 -13.327 1.00 94.50 87 ASP A O 1
ATOM 674 N N . ALA A 1 88 ? -2.872 -6.691 -11.670 1.00 95.94 88 ALA A N 1
ATOM 675 C CA . ALA A 1 88 ? -2.439 -5.399 -11.133 1.00 95.94 88 ALA A CA 1
ATOM 676 C C . ALA A 1 88 ? -3.633 -4.486 -10.774 1.00 95.94 88 ALA A C 1
ATOM 678 O O . ALA A 1 88 ? -3.624 -3.277 -11.035 1.00 95.94 88 ALA A O 1
ATOM 679 N N . SER A 1 89 ? -4.711 -5.089 -10.266 1.00 97.19 89 SER A N 1
ATOM 680 C CA . SER A 1 89 ? -5.990 -4.432 -10.014 1.00 97.19 89 SER A CA 1
ATOM 681 C C . SER A 1 89 ? -5.834 -3.366 -8.937 1.00 97.19 89 SER A C 1
ATOM 683 O O . SER A 1 89 ? -6.209 -2.212 -9.163 1.00 97.19 89 SER A O 1
ATOM 685 N N . PHE A 1 90 ? -5.201 -3.718 -7.814 1.00 97.31 90 PHE A N 1
ATOM 686 C CA . PHE A 1 90 ? -4.938 -2.781 -6.725 1.00 97.31 90 PHE A CA 1
ATOM 687 C C . PHE A 1 90 ? -3.997 -1.664 -7.182 1.00 97.31 90 PHE A C 1
ATOM 689 O O . PHE A 1 90 ? -4.313 -0.486 -7.018 1.00 97.31 90 PHE A O 1
ATOM 696 N N . GLY A 1 91 ? -2.880 -2.008 -7.827 1.00 96.75 91 GLY A N 1
ATOM 697 C CA . GLY A 1 91 ? -1.896 -1.034 -8.288 1.00 96.75 91 GLY A CA 1
ATOM 698 C C . GLY A 1 91 ? -2.491 0.030 -9.215 1.00 96.75 91 GLY A C 1
ATOM 699 O O . GLY A 1 91 ? -2.221 1.220 -9.038 1.00 96.75 91 GLY A O 1
ATOM 700 N N . ASN A 1 92 ? -3.357 -0.374 -10.150 1.00 96.44 92 ASN A N 1
ATOM 701 C CA . ASN A 1 92 ? -4.066 0.549 -11.041 1.00 96.44 92 ASN A CA 1
ATOM 702 C C . ASN A 1 92 ? -5.177 1.336 -10.327 1.00 96.44 92 ASN A C 1
ATOM 704 O O . ASN A 1 92 ? -5.369 2.528 -10.590 1.00 96.44 92 ASN A O 1
ATOM 708 N N . ALA A 1 93 ? -5.925 0.695 -9.430 1.00 97.06 93 ALA A N 1
ATOM 709 C CA . ALA A 1 93 ? -7.018 1.343 -8.716 1.00 97.06 93 ALA A CA 1
ATOM 710 C C . ALA A 1 93 ? -6.511 2.389 -7.709 1.00 97.06 93 ALA A C 1
ATOM 712 O O . ALA A 1 93 ? -7.122 3.449 -7.578 1.00 97.06 93 ALA A O 1
ATOM 713 N N . TYR A 1 94 ? -5.365 2.128 -7.075 1.00 97.44 94 TYR A N 1
ATOM 714 C CA . TYR A 1 94 ? -4.771 2.981 -6.046 1.00 97.44 94 TYR A CA 1
ATOM 715 C C . TYR A 1 94 ? -3.686 3.920 -6.567 1.00 97.44 94 TYR A C 1
ATOM 717 O O . TYR A 1 94 ? -3.245 4.793 -5.826 1.00 97.44 94 TYR A O 1
ATOM 725 N N . GLY A 1 95 ? -3.278 3.784 -7.832 1.00 96.75 95 GLY A N 1
ATOM 726 C CA . GLY A 1 95 ? -2.310 4.682 -8.466 1.00 96.75 95 GLY A CA 1
ATOM 727 C C . GLY A 1 95 ? -0.859 4.423 -8.066 1.00 96.75 95 GLY A C 1
ATOM 728 O O . GLY A 1 95 ? -0.054 5.353 -8.063 1.00 96.75 95 GLY A O 1
ATOM 729 N N . VAL A 1 96 ? -0.540 3.197 -7.654 1.00 97.12 96 VAL A N 1
ATOM 730 C CA . VAL A 1 96 ? 0.771 2.819 -7.099 1.00 97.12 96 VAL A CA 1
ATOM 731 C C . VAL A 1 96 ? 1.489 1.766 -7.932 1.00 97.12 96 VAL A C 1
ATOM 733 O O . VAL A 1 96 ? 2.553 1.306 -7.532 1.00 97.12 96 VAL A O 1
ATOM 736 N N . LEU A 1 97 ? 0.958 1.384 -9.094 1.00 97.62 97 LEU A N 1
ATOM 737 C CA . LEU A 1 97 ? 1.675 0.503 -10.010 1.00 97.62 97 LEU A CA 1
ATOM 738 C C . LEU A 1 97 ? 2.808 1.274 -10.697 1.00 97.62 97 LEU A C 1
ATOM 740 O O . LEU A 1 97 ? 2.571 2.301 -11.326 1.00 97.62 97 LEU A O 1
ATOM 744 N N . ILE A 1 98 ? 4.028 0.760 -10.600 1.00 97.12 98 ILE A N 1
ATOM 745 C CA . ILE A 1 98 ? 5.198 1.266 -11.315 1.00 97.12 98 ILE A CA 1
ATOM 746 C C . ILE A 1 98 ? 5.181 0.686 -12.726 1.00 97.12 98 ILE A C 1
ATOM 748 O O . ILE A 1 98 ? 5.254 -0.534 -12.897 1.00 97.12 98 ILE A O 1
ATOM 752 N N . GLN A 1 99 ? 5.107 1.553 -13.732 1.00 94.50 99 GLN A N 1
ATOM 753 C CA . GLN A 1 99 ? 4.969 1.148 -15.129 1.00 94.50 99 GLN A CA 1
ATOM 754 C C . GLN A 1 99 ? 6.167 0.331 -15.621 1.00 94.50 99 GLN A C 1
ATOM 756 O O . GLN A 1 99 ? 5.994 -0.690 -16.282 1.00 94.50 99 GLN A O 1
ATOM 761 N N . GLU A 1 100 ? 7.375 0.779 -15.293 1.00 95.38 100 GLU A N 1
ATOM 762 C CA . GLU A 1 100 ? 8.626 0.246 -15.831 1.00 95.38 100 GLU A CA 1
ATOM 763 C C . GLU A 1 100 ? 8.983 -1.120 -15.237 1.00 95.38 100 GLU A C 1
ATOM 765 O O . GLU A 1 100 ? 9.609 -1.941 -15.902 1.00 95.38 100 GLU A O 1
ATOM 770 N N . LEU A 1 101 ? 8.583 -1.368 -13.988 1.00 94.19 101 LEU A N 1
ATOM 771 C CA . LEU A 1 101 ? 8.946 -2.578 -13.246 1.00 94.19 101 LEU A CA 1
ATOM 772 C C . LEU A 1 101 ? 7.782 -3.556 -13.087 1.00 94.19 101 LEU A C 1
ATOM 774 O O . LEU A 1 101 ? 8.006 -4.706 -12.721 1.00 94.19 101 LEU A O 1
ATOM 778 N N . ARG A 1 102 ? 6.542 -3.100 -13.313 1.00 95.44 102 ARG A N 1
ATOM 779 C CA . ARG A 1 102 ? 5.315 -3.827 -12.953 1.00 95.44 102 ARG A CA 1
ATOM 780 C C . ARG A 1 102 ? 5.346 -4.294 -11.487 1.00 95.44 102 ARG A C 1
ATOM 782 O O . ARG A 1 102 ? 4.963 -5.413 -11.164 1.00 95.44 102 ARG A O 1
ATOM 789 N N . LEU A 1 103 ? 5.815 -3.412 -10.605 1.00 95.50 103 LEU A N 1
ATOM 790 C CA . LEU A 1 103 ? 5.850 -3.579 -9.148 1.00 95.50 103 LEU A CA 1
ATOM 791 C C . LEU A 1 103 ? 4.996 -2.500 -8.484 1.00 95.50 103 LEU A C 1
ATOM 793 O O . LEU A 1 103 ? 4.745 -1.458 -9.085 1.00 95.50 103 LEU A O 1
ATOM 797 N N . LEU A 1 104 ? 4.564 -2.716 -7.243 1.00 95.94 104 LEU A N 1
ATOM 798 C CA . LEU A 1 104 ? 3.891 -1.667 -6.478 1.00 95.94 104 LEU A CA 1
ATOM 799 C C . LEU A 1 104 ? 4.921 -0.739 -5.831 1.00 95.94 104 LEU A C 1
ATOM 801 O O . LEU A 1 104 ? 5.907 -1.186 -5.242 1.00 95.94 104 LEU A O 1
ATOM 805 N N . ALA A 1 105 ? 4.676 0.564 -5.907 1.00 96.00 105 ALA A N 1
ATOM 806 C CA . ALA A 1 105 ? 5.426 1.552 -5.161 1.00 96.00 105 ALA A CA 1
ATOM 807 C C . ALA A 1 105 ? 5.142 1.416 -3.667 1.00 96.00 105 ALA A C 1
ATOM 809 O O . ALA A 1 105 ? 4.002 1.217 -3.233 1.00 96.00 105 ALA A O 1
ATOM 810 N N . ARG A 1 106 ? 6.197 1.575 -2.867 1.00 95.31 106 ARG A N 1
ATOM 811 C CA . ARG A 1 106 ? 6.093 1.529 -1.413 1.00 95.31 106 ARG A CA 1
ATOM 812 C C . ARG A 1 106 ? 5.137 2.618 -0.932 1.00 95.31 106 ARG A C 1
ATOM 814 O O . ARG A 1 106 ? 5.389 3.808 -1.120 1.00 95.31 106 ARG A O 1
ATOM 821 N N . SER A 1 107 ? 4.041 2.195 -0.319 1.00 95.44 107 SER A N 1
ATOM 822 C CA . SER A 1 107 ? 2.951 3.081 0.068 1.00 95.44 107 SER A CA 1
ATOM 823 C C . SER A 1 107 ? 2.171 2.534 1.261 1.00 95.44 107 SER A C 1
ATOM 825 O O . SER A 1 107 ? 2.246 1.345 1.573 1.00 95.44 107 SER A O 1
ATOM 827 N N . VAL A 1 108 ? 1.459 3.426 1.948 1.00 95.81 108 VAL A N 1
ATOM 828 C CA . VAL A 1 108 ? 0.574 3.124 3.073 1.00 95.81 108 VAL A CA 1
ATOM 829 C C . VAL A 1 108 ? -0.738 3.868 2.861 1.00 95.81 108 VAL A C 1
ATOM 831 O O . VAL A 1 108 ? -0.751 5.078 2.629 1.00 95.81 108 VAL A O 1
ATOM 834 N N . PHE A 1 109 ? -1.843 3.140 2.973 1.00 96.62 109 PHE A N 1
ATOM 835 C CA . PHE A 1 109 ? -3.195 3.680 2.935 1.00 96.62 109 PHE A CA 1
ATOM 836 C C . PHE A 1 109 ? -3.911 3.281 4.221 1.00 96.62 109 PHE A C 1
ATOM 838 O O . PHE A 1 109 ? -3.770 2.147 4.673 1.00 96.62 109 PHE A O 1
ATOM 845 N N . ILE A 1 110 ? -4.677 4.205 4.800 1.00 96.62 110 ILE A N 1
ATOM 846 C CA . ILE A 1 110 ? -5.556 3.912 5.940 1.00 96.62 110 ILE A CA 1
ATOM 847 C C . ILE A 1 110 ? -6.965 4.293 5.536 1.00 96.62 110 ILE A C 1
ATOM 849 O O . ILE A 1 110 ? -7.201 5.402 5.047 1.00 96.62 110 ILE A O 1
ATOM 853 N N . ILE A 1 111 ? -7.872 3.346 5.725 1.00 96.62 111 ILE A N 1
ATOM 854 C CA . ILE A 1 111 ? -9.267 3.407 5.309 1.00 96.62 111 ILE A CA 1
ATOM 855 C C . ILE A 1 111 ? -10.109 3.225 6.575 1.00 96.62 111 ILE A C 1
ATOM 857 O O . ILE A 1 111 ? -9.775 2.386 7.411 1.00 96.62 111 ILE A O 1
ATOM 861 N N . ASP A 1 112 ? -11.133 4.059 6.754 1.00 95.62 112 ASP A N 1
ATOM 862 C CA . ASP A 1 112 ? -12.063 3.946 7.883 1.00 95.62 112 ASP A CA 1
ATOM 863 C C . ASP A 1 112 ? -13.171 2.907 7.630 1.00 95.62 112 ASP A C 1
ATOM 865 O O . ASP A 1 112 ? -13.220 2.260 6.587 1.00 95.62 112 ASP A O 1
ATOM 869 N N . ARG A 1 113 ? -14.084 2.755 8.598 1.00 94.12 113 ARG A N 1
ATOM 870 C CA . ARG A 1 113 ? -15.216 1.815 8.517 1.00 94.12 113 ARG A CA 1
ATOM 871 C C . ARG A 1 113 ? -16.248 2.173 7.437 1.00 94.12 113 ARG A C 1
ATOM 873 O O . ARG A 1 113 ? -17.073 1.331 7.109 1.00 94.12 113 ARG A O 1
ATOM 880 N N . ASP A 1 114 ? -16.195 3.390 6.896 1.00 95.38 114 ASP A N 1
ATOM 881 C CA . ASP A 1 114 ? -17.074 3.862 5.825 1.00 95.38 114 ASP A CA 1
ATOM 882 C C . ASP A 1 114 ? -16.398 3.741 4.446 1.00 95.38 114 ASP A C 1
ATOM 884 O O . ASP A 1 114 ? -16.807 4.422 3.504 1.00 95.38 114 ASP A O 1
ATOM 888 N N . ASP A 1 115 ? -15.324 2.961 4.308 1.00 95.69 115 ASP A N 1
ATOM 889 C CA . ASP A 1 115 ? -14.518 2.845 3.085 1.00 95.69 115 ASP A CA 1
ATOM 890 C C . ASP A 1 115 ? -13.945 4.189 2.604 1.00 95.69 115 ASP A C 1
ATOM 892 O O . ASP A 1 115 ? -13.783 4.437 1.408 1.00 95.69 115 ASP A O 1
ATOM 896 N N . THR A 1 116 ? -13.652 5.109 3.524 1.00 97.19 116 THR A N 1
ATOM 897 C CA . THR A 1 116 ? -13.104 6.431 3.207 1.00 97.19 116 THR A CA 1
ATOM 898 C C . THR A 1 116 ? -11.619 6.479 3.525 1.00 97.19 116 THR A C 1
ATOM 900 O O . THR A 1 116 ? -11.183 6.160 4.631 1.00 97.19 116 THR A O 1
ATOM 903 N N . ILE A 1 117 ? -10.818 6.948 2.572 1.00 97.50 117 ILE A N 1
ATOM 904 C CA . ILE A 1 117 ? -9.371 7.062 2.744 1.00 97.50 117 ILE A CA 1
ATOM 905 C C . ILE A 1 117 ? -9.060 8.218 3.698 1.00 97.50 117 ILE A C 1
ATOM 907 O O . ILE A 1 117 ? -9.373 9.374 3.413 1.00 97.50 117 ILE A O 1
ATOM 911 N N . LYS A 1 118 ? -8.395 7.926 4.815 1.00 97.00 118 LYS A N 1
ATOM 912 C CA . LYS A 1 118 ? -7.999 8.915 5.835 1.00 97.00 118 LYS A CA 1
ATOM 913 C C . LYS A 1 118 ? -6.526 9.272 5.792 1.00 97.00 118 LYS A C 1
ATOM 915 O O . LYS A 1 118 ? -6.147 10.361 6.211 1.00 97.00 118 LYS A O 1
ATOM 920 N N . TYR A 1 119 ? -5.706 8.385 5.245 1.00 97.25 119 TYR A N 1
ATOM 921 C CA . TYR A 1 119 ? -4.272 8.593 5.130 1.00 97.25 119 TYR A CA 1
ATOM 922 C C . TYR A 1 119 ? -3.751 7.997 3.833 1.00 97.25 119 TYR A C 1
ATOM 924 O O . TYR A 1 119 ? -4.163 6.907 3.436 1.00 97.25 119 TYR A O 1
ATOM 932 N N . ILE A 1 120 ? -2.831 8.722 3.200 1.00 96.88 120 ILE A N 1
ATOM 933 C CA . ILE A 1 120 ? -2.078 8.250 2.044 1.00 96.88 120 ILE A CA 1
ATOM 934 C C . ILE A 1 120 ? -0.627 8.675 2.219 1.00 96.88 120 ILE A C 1
ATOM 936 O O . ILE A 1 120 ? -0.329 9.868 2.296 1.00 96.88 120 ILE A O 1
ATOM 940 N N . GLU A 1 121 ? 0.271 7.705 2.173 1.00 95.88 121 GLU A N 1
ATOM 941 C CA . GLU A 1 121 ? 1.699 7.923 2.013 1.00 95.88 121 GLU A CA 1
ATOM 942 C C . GLU A 1 121 ? 2.190 7.117 0.816 1.00 95.88 121 GLU A C 1
ATOM 944 O O . GLU A 1 121 ? 1.977 5.913 0.735 1.00 95.88 121 GLU A O 1
ATOM 949 N N . VAL A 1 122 ? 2.868 7.782 -0.115 1.00 96.19 122 VAL A N 1
ATOM 950 C CA . VAL A 1 122 ? 3.629 7.126 -1.182 1.00 96.19 122 VAL A CA 1
ATOM 951 C C . VAL A 1 122 ? 5.064 7.576 -1.022 1.00 96.19 122 VAL A C 1
ATOM 953 O O . VAL A 1 122 ? 5.339 8.777 -1.077 1.00 96.19 122 VAL A O 1
ATOM 956 N N . VAL A 1 123 ? 5.959 6.626 -0.768 1.00 94.88 123 VAL A N 1
ATOM 957 C CA . VAL A 1 123 ? 7.343 6.925 -0.407 1.00 94.88 123 VAL A CA 1
ATOM 958 C C . VAL A 1 123 ? 8.081 7.433 -1.652 1.00 94.88 123 VAL A C 1
ATOM 960 O O . VAL A 1 123 ? 8.123 6.719 -2.655 1.00 94.88 123 VAL A O 1
ATOM 963 N N . PRO A 1 124 ? 8.675 8.644 -1.619 1.00 94.19 124 PRO A N 1
ATOM 964 C CA . PRO A 1 124 ? 9.318 9.225 -2.798 1.00 94.19 124 PRO A CA 1
ATOM 965 C C . PRO A 1 124 ? 10.522 8.437 -3.313 1.00 94.19 124 PRO A C 1
ATOM 967 O O . PRO A 1 124 ? 10.812 8.504 -4.497 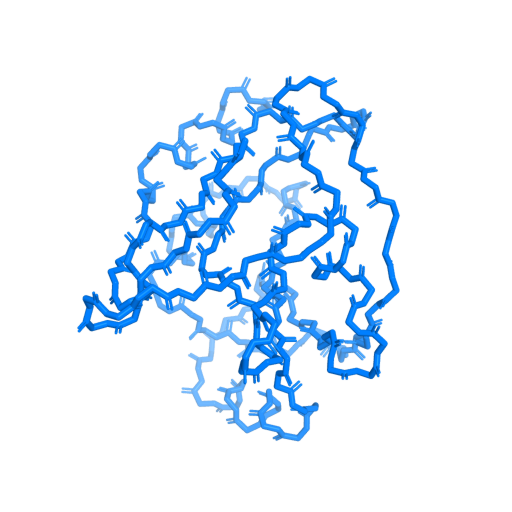1.00 94.19 124 PRO A O 1
ATOM 970 N N . GLU A 1 125 ? 11.222 7.710 -2.445 1.00 92.44 125 GLU A N 1
ATOM 971 C CA . GLU A 1 125 ? 12.336 6.827 -2.797 1.00 92.44 125 GLU A CA 1
ATOM 972 C C . GLU A 1 125 ? 12.018 5.425 -2.270 1.00 92.44 125 GLU A C 1
ATOM 974 O O . GLU A 1 125 ? 11.890 5.221 -1.064 1.00 92.44 125 GLU A O 1
ATOM 979 N N . ILE A 1 126 ? 11.861 4.457 -3.171 1.00 89.06 126 ILE A N 1
ATOM 980 C CA . ILE A 1 126 ? 11.288 3.136 -2.861 1.00 89.06 126 ILE A CA 1
ATOM 981 C C . ILE A 1 126 ? 12.174 2.337 -1.888 1.00 89.06 126 ILE A C 1
ATOM 983 O O . ILE A 1 126 ? 11.679 1.471 -1.155 1.00 89.06 126 ILE A O 1
ATOM 987 N N . THR A 1 127 ? 13.476 2.636 -1.854 1.00 88.75 127 THR A N 1
ATOM 988 C CA . THR A 1 127 ? 14.431 2.019 -0.920 1.00 88.75 127 THR A CA 1
ATOM 989 C C . THR A 1 127 ? 14.279 2.511 0.525 1.00 88.75 127 THR A C 1
ATOM 991 O O . THR A 1 127 ? 14.691 1.807 1.448 1.00 88.75 127 THR A O 1
ATOM 994 N N . ASN A 1 128 ? 13.632 3.660 0.746 1.00 91.56 128 ASN A N 1
ATOM 995 C CA . ASN A 1 128 ? 13.373 4.195 2.080 1.00 91.56 128 ASN A CA 1
ATOM 996 C C . ASN A 1 128 ? 12.166 3.525 2.746 1.00 91.56 128 ASN A C 1
ATOM 998 O O . ASN A 1 128 ? 11.324 2.909 2.100 1.00 91.56 128 ASN A O 1
ATOM 1002 N N . HIS A 1 129 ? 12.060 3.671 4.064 1.00 89.00 129 HIS A N 1
ATOM 1003 C CA . HIS A 1 129 ? 10.891 3.233 4.825 1.00 89.00 129 HIS A CA 1
ATOM 1004 C C . HIS A 1 129 ? 9.763 4.285 4.790 1.00 89.00 129 HIS A C 1
ATOM 1006 O O . HIS A 1 129 ? 10.060 5.475 4.672 1.00 89.00 129 HIS A O 1
ATOM 1012 N N . PRO A 1 130 ? 8.484 3.872 4.914 1.00 91.38 130 PRO A N 1
ATOM 1013 C CA . PRO A 1 130 ? 7.385 4.802 5.160 1.00 91.38 130 PRO A CA 1
ATOM 1014 C C . PRO A 1 130 ? 7.458 5.361 6.590 1.00 91.38 130 PRO A C 1
ATOM 1016 O O . PRO A 1 130 ? 8.169 4.824 7.449 1.00 91.38 130 PRO A O 1
ATOM 1019 N N . ASN A 1 131 ? 6.690 6.409 6.871 1.00 92.00 131 ASN A N 1
ATOM 1020 C CA . ASN A 1 131 ? 6.566 6.966 8.208 1.00 92.00 131 ASN A CA 1
ATOM 1021 C C . ASN A 1 131 ? 5.571 6.147 9.049 1.00 92.00 131 ASN A C 1
ATOM 1023 O O . ASN A 1 131 ? 4.371 6.423 9.107 1.00 92.00 131 ASN A O 1
ATOM 1027 N N . TYR A 1 132 ? 6.105 5.136 9.734 1.00 87.00 132 TYR A N 1
ATOM 1028 C CA . TYR A 1 132 ? 5.333 4.235 10.589 1.00 87.00 132 TYR A CA 1
ATOM 1029 C C . TYR A 1 132 ? 4.558 4.956 11.698 1.00 87.00 132 TYR A C 1
ATOM 1031 O O . TYR A 1 132 ? 3.417 4.602 11.975 1.00 87.00 132 TYR A O 1
ATOM 1039 N N . GLU A 1 133 ? 5.156 5.970 12.321 1.00 89.31 133 GLU A N 1
ATOM 1040 C CA . GLU A 1 133 ? 4.551 6.715 13.431 1.00 89.31 133 GLU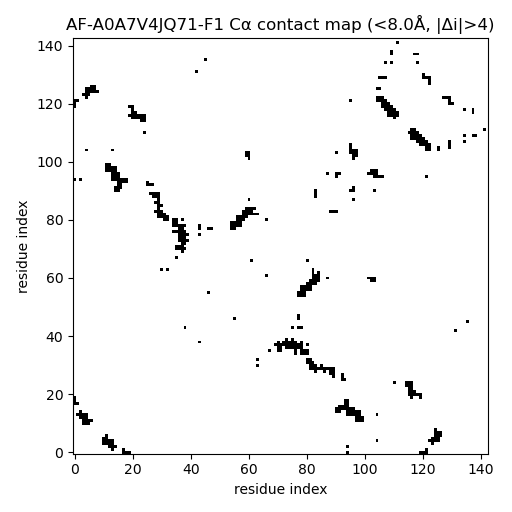 A CA 1
ATOM 1041 C C . GLU A 1 133 ? 3.293 7.452 12.971 1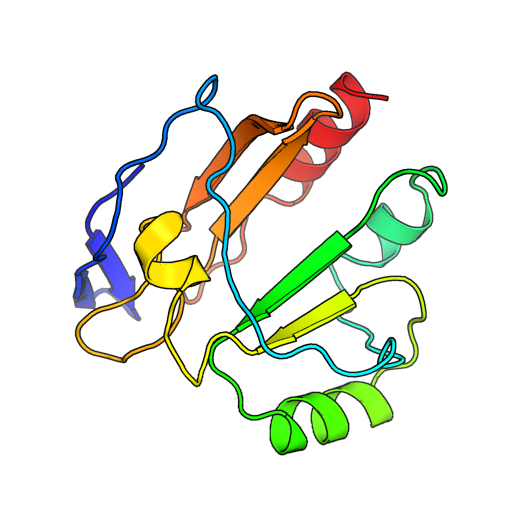.00 89.31 133 GLU A C 1
ATOM 1043 O O . GLU A 1 133 ? 2.224 7.252 13.546 1.00 89.31 133 GLU A O 1
ATOM 1048 N N . LYS A 1 134 ? 3.385 8.202 11.867 1.00 92.38 134 LYS A N 1
ATOM 1049 C CA . LYS A 1 134 ? 2.241 8.917 11.284 1.00 92.38 134 LYS A CA 1
ATOM 1050 C C . LYS A 1 134 ? 1.130 7.973 10.843 1.00 92.38 134 LYS A C 1
ATOM 1052 O O . LYS A 1 134 ? -0.042 8.288 11.030 1.00 92.38 134 LYS A O 1
ATOM 1057 N N . ALA A 1 135 ? 1.485 6.825 10.266 1.00 90.31 135 AL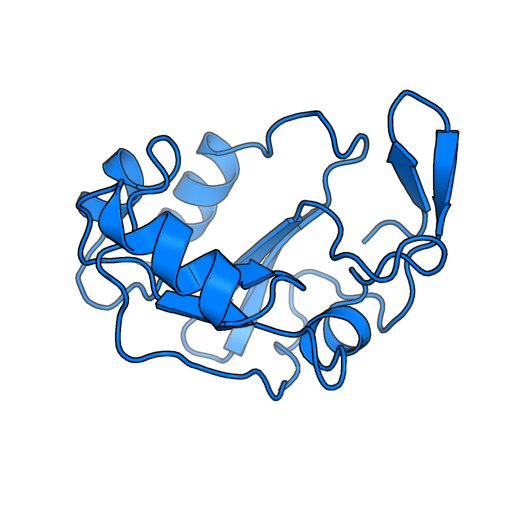A A N 1
ATOM 1058 C CA . ALA A 1 135 ? 0.498 5.815 9.907 1.00 90.31 135 ALA A CA 1
ATOM 1059 C C . ALA A 1 135 ? -0.229 5.290 11.159 1.00 90.31 135 ALA A C 1
ATOM 1061 O O . ALA A 1 135 ? -1.454 5.254 11.202 1.00 90.31 135 ALA A O 1
ATOM 1062 N N . LEU A 1 136 ? 0.503 4.944 12.219 1.00 88.81 136 LEU A N 1
ATOM 1063 C CA . LEU A 1 136 ? -0.095 4.446 13.461 1.00 88.81 136 LEU A CA 1
ATOM 1064 C C . LEU A 1 136 ? -0.947 5.500 14.177 1.00 88.81 136 LEU A C 1
ATOM 1066 O O . LEU A 1 136 ? -1.992 5.162 14.728 1.00 88.81 136 LEU A O 1
ATOM 1070 N N . GLU A 1 137 ? -0.532 6.765 14.172 1.00 92.12 137 GLU A N 1
ATOM 1071 C CA . GLU A 1 137 ? -1.334 7.881 14.688 1.00 92.12 137 GLU A CA 1
ATOM 1072 C C . GLU A 1 137 ? -2.647 8.038 13.920 1.00 92.12 137 GLU A C 1
ATOM 1074 O O . GLU A 1 137 ? -3.703 8.187 14.534 1.00 92.12 137 GLU A O 1
ATOM 1079 N N . ALA A 1 138 ? -2.596 7.941 12.589 1.00 93.00 138 ALA A N 1
ATOM 1080 C CA . ALA A 1 138 ? -3.780 8.008 11.745 1.00 93.00 138 ALA A CA 1
ATOM 1081 C C . ALA A 1 138 ? -4.724 6.811 11.937 1.00 93.00 138 ALA A C 1
ATOM 1083 O O . ALA A 1 138 ? -5.926 6.979 11.786 1.00 93.00 138 ALA A O 1
ATOM 1084 N N . VAL A 1 139 ? -4.225 5.624 12.301 1.00 91.44 139 VAL A N 1
ATOM 1085 C CA . VAL A 1 139 ? -5.102 4.517 12.720 1.00 91.44 139 VAL A CA 1
ATOM 1086 C C . VAL A 1 139 ? -5.751 4.834 14.067 1.00 91.44 139 VAL A C 1
ATOM 1088 O O . VAL A 1 139 ? -6.962 4.708 14.208 1.00 91.44 139 VAL A O 1
ATOM 1091 N N . LYS A 1 140 ? -4.963 5.274 15.055 1.00 89.69 140 LYS A N 1
ATOM 1092 C CA . LYS A 1 140 ? -5.454 5.547 16.416 1.00 89.69 140 LYS A CA 1
ATOM 1093 C C . LYS A 1 140 ? -6.532 6.626 16.474 1.00 89.69 140 LYS A C 1
ATOM 1095 O O . LYS A 1 140 ? -7.367 6.564 17.363 1.00 89.69 140 LYS A O 1
ATOM 1100 N N . SER A 1 141 ? -6.524 7.599 15.564 1.00 91.50 141 SER A N 1
ATOM 1101 C CA . SER A 1 141 ? -7.562 8.637 15.504 1.00 91.50 141 SER A CA 1
ATOM 1102 C C . SER A 1 141 ? -8.908 8.150 14.947 1.00 91.50 141 SER A C 1
ATOM 1104 O O . SER A 1 141 ? -9.872 8.913 14.968 1.00 91.50 141 SER A O 1
ATOM 1106 N N . LEU A 1 142 ? -8.973 6.914 14.439 1.00 89.25 142 LEU A N 1
ATOM 1107 C CA . LEU A 1 142 ? -10.169 6.286 13.861 1.00 89.25 142 LEU A CA 1
ATOM 1108 C C . LEU A 1 142 ? -10.749 5.162 14.738 1.00 89.25 142 LEU A C 1
ATOM 1110 O O . LEU A 1 142 ? -11.795 4.596 14.397 1.00 89.25 142 LEU A O 1
ATOM 1114 N N . LEU A 1 143 ? -10.048 4.816 15.822 1.00 84.81 143 LEU A N 1
ATOM 1115 C CA . LEU A 1 143 ? -10.502 3.874 16.843 1.00 84.81 143 LEU A CA 1
ATOM 1116 C C . LEU A 1 143 ? -11.512 4.552 17.767 1.00 84.81 143 LEU A C 1
ATOM 1118 O O . LEU A 1 143 ? -12.568 3.921 17.987 1.00 84.81 143 LEU A O 1
#

Solvent-accessible surface area (backbone atoms only — not comparable to full-atom values): 8293 Å² total; per-residue (Å²): 104,74,56,60,32,21,55,94,82,43,81,43,45,39,39,57,39,84,54,55,71,71,37,69,61,68,80,63,63,62,50,76,53,81,75,42,42,33,43,59,79,81,66,42,67,64,52,72,72,50,63,90,87,65,84,44,76,49,74,38,47,52,53,68,72,57,49,53,60,54,16,80,76,40,78,26,89,73,37,40,50,33,23,26,53,87,74,39,32,45,27,35,50,62,22,33,21,27,68,89,74,69,36,61,54,48,62,50,76,41,65,50,97,82,43,30,24,72,40,78,46,71,41,59,41,50,86,56,80,72,68,61,66,62,53,52,51,60,51,62,78,72,111

Nearest PDB structures (foldseek):
  2yzh-assembly1_D  TM=8.951E-01  e=1.028E-12  Aquifex aeolicus VF5
  3p7x-assembly1_A  TM=8.864E-01  e=3.350E-12  Staphylococcus aureus subsp. aureus NCTC 8325
  2jsz-assembly1_A  TM=8.790E-01  e=7.997E-12  unclassified
  1psq-assembly1_B  TM=8.869E-01  e=3.332E-10  Streptococcus pneumoniae
  1xvq-assembly1_A  TM=7.675E-01  e=2.133E-06  Mycobacterium tuberculosis

Sequence (143 aa):
MARVVNFQGNPLTLVGKKLKVGDKAPDFVVLDIPVCDIQARRFNEAAAKLPDDVVIMNISMDLLFAIEKFCNSAGINRVKVLSDHRDASFGNAYGVLIQELRLLARSVFIIDRDDTIKYIEVVPEITNHPNYEKALEAVKSLL